Protein AF-A0A7C4WGV3-F1 (afdb_monomer)

Structure (mmCIF, N/CA/C/O backbone):
data_AF-A0A7C4WGV3-F1
#
_entry.id   AF-A0A7C4WGV3-F1
#
loop_
_atom_site.group_PDB
_atom_site.id
_atom_site.type_symbol
_atom_site.label_atom_id
_atom_site.label_alt_id
_atom_site.label_comp_id
_atom_site.label_asym_id
_atom_site.label_entity_id
_atom_site.label_seq_id
_atom_site.pdbx_PDB_ins_code
_atom_site.Cartn_x
_atom_site.Cartn_y
_atom_site.Cartn_z
_atom_site.occupancy
_atom_site.B_iso_or_equiv
_atom_site.auth_seq_id
_atom_site.auth_comp_id
_atom_site.auth_asym_id
_atom_site.auth_atom_id
_atom_site.pdbx_PDB_model_num
ATOM 1 N N . MET A 1 1 ? -21.402 -4.277 10.909 1.00 67.50 1 MET A N 1
ATOM 2 C CA . MET A 1 1 ? -20.364 -5.344 10.806 1.00 67.50 1 MET A CA 1
ATOM 3 C C . MET A 1 1 ? -20.368 -6.298 12.002 1.00 67.50 1 MET A C 1
ATOM 5 O O . MET A 1 1 ? -20.455 -5.825 13.127 1.00 67.50 1 MET A O 1
ATOM 9 N N . ARG A 1 2 ? -20.243 -7.621 11.783 1.00 85.75 2 ARG A N 1
ATOM 10 C CA . ARG A 1 2 ? -20.310 -8.658 12.846 1.00 85.75 2 ARG A CA 1
ATOM 11 C C . ARG A 1 2 ? -18.976 -8.937 13.557 1.00 85.75 2 ARG A C 1
ATOM 13 O O . ARG A 1 2 ? -18.981 -9.148 14.762 1.00 85.75 2 ARG A O 1
ATOM 20 N N . TYR A 1 3 ? -17.858 -8.936 12.826 1.00 88.56 3 TYR A N 1
ATOM 21 C CA . TYR A 1 3 ? -16.573 -9.455 13.328 1.00 88.56 3 TYR A CA 1
ATOM 22 C C . TYR A 1 3 ? -15.522 -8.389 13.673 1.00 88.56 3 TYR A C 1
ATOM 24 O O . TYR A 1 3 ? -14.583 -8.695 14.396 1.00 88.56 3 TYR A O 1
ATOM 32 N N . LYS A 1 4 ? -15.688 -7.141 13.205 1.00 92.38 4 LYS A N 1
ATOM 33 C CA . LYS A 1 4 ? -14.826 -5.989 13.549 1.00 92.38 4 LYS A CA 1
ATOM 34 C C . LYS A 1 4 ? -13.320 -6.220 13.321 1.00 92.38 4 LYS A C 1
ATOM 36 O O . LYS A 1 4 ? -12.494 -5.680 14.055 1.00 92.38 4 LYS A O 1
ATOM 41 N N . PHE A 1 5 ? -12.957 -7.017 12.320 1.00 92.31 5 PHE A N 1
ATOM 42 C CA . PHE A 1 5 ? -11.555 -7.203 11.963 1.00 92.31 5 PHE A CA 1
ATOM 43 C C . PHE A 1 5 ? -11.012 -5.978 11.221 1.00 92.31 5 PHE A C 1
ATOM 45 O O . PHE A 1 5 ? -11.741 -5.409 10.403 1.00 92.31 5 PHE A O 1
ATOM 52 N N . PRO A 1 6 ? -9.749 -5.590 11.471 1.00 92.12 6 PRO A N 1
ATOM 53 C CA . PRO A 1 6 ? -9.053 -4.684 10.575 1.00 92.12 6 PRO A CA 1
ATOM 54 C C . PRO A 1 6 ? -8.851 -5.351 9.210 1.00 92.12 6 PRO A C 1
ATOM 56 O O . PRO A 1 6 ? -8.802 -6.580 9.110 1.00 92.12 6 PRO A O 1
ATOM 59 N N . VAL A 1 7 ? -8.721 -4.544 8.160 1.00 93.38 7 VAL A N 1
ATOM 60 C CA . VAL A 1 7 ? -8.545 -5.029 6.787 1.00 93.38 7 VAL A CA 1
ATOM 61 C C . VAL A 1 7 ? -7.339 -4.380 6.127 1.00 93.38 7 VAL A C 1
ATOM 63 O O . VAL A 1 7 ? -7.063 -3.194 6.299 1.00 93.38 7 VAL A O 1
ATOM 66 N N . HIS A 1 8 ? -6.642 -5.174 5.322 1.00 92.75 8 HIS A N 1
ATOM 67 C CA . HIS A 1 8 ? -5.609 -4.700 4.415 1.00 92.75 8 HIS A CA 1
ATOM 68 C C . HIS A 1 8 ? -6.064 -4.971 2.986 1.00 92.75 8 HIS A C 1
ATOM 70 O O . HIS A 1 8 ? -6.305 -6.115 2.606 1.00 92.75 8 HIS A O 1
ATOM 76 N N . VAL A 1 9 ? -6.221 -3.906 2.207 1.00 94.69 9 VAL A N 1
ATOM 77 C CA . VAL A 1 9 ? -6.565 -3.960 0.790 1.00 94.69 9 VAL A CA 1
ATOM 78 C C . VAL A 1 9 ? -5.281 -3.787 -0.001 1.00 94.69 9 VAL A C 1
ATOM 80 O O . VAL A 1 9 ? -4.723 -2.697 -0.034 1.00 94.69 9 VAL A O 1
ATOM 83 N N . LEU A 1 10 ? -4.824 -4.845 -0.661 1.00 93.12 10 LEU A N 1
ATOM 84 C CA . LEU A 1 10 ? -3.720 -4.790 -1.613 1.00 93.12 10 LEU A CA 1
ATOM 85 C C . LEU A 1 10 ? -4.289 -4.840 -3.037 1.00 93.12 10 LEU A C 1
ATOM 87 O O . LEU A 1 10 ? -5.027 -5.766 -3.373 1.00 93.12 10 LEU A O 1
ATOM 91 N N . THR A 1 11 ? -3.995 -3.845 -3.874 1.00 92.69 11 THR A N 1
ATOM 92 C CA . THR A 1 11 ? -4.586 -3.738 -5.217 1.00 92.69 11 THR A CA 1
ATOM 93 C C . THR A 1 11 ? -3.640 -3.121 -6.242 1.00 92.69 11 THR A C 1
ATOM 95 O O . THR A 1 11 ? -2.731 -2.382 -5.902 1.00 92.69 11 THR A O 1
ATOM 98 N N . GLU A 1 12 ? -3.904 -3.347 -7.526 1.00 90.75 12 GLU A N 1
ATOM 99 C CA . GLU A 1 12 ? -3.281 -2.597 -8.632 1.00 90.75 12 GLU A CA 1
ATOM 100 C C . GLU A 1 12 ? -4.251 -1.597 -9.267 1.00 90.75 12 GLU A C 1
ATOM 102 O O . GLU A 1 12 ? -3.896 -0.880 -10.197 1.00 90.75 12 GLU A O 1
ATOM 107 N N . SER A 1 13 ? -5.499 -1.553 -8.790 1.00 91.69 13 SER A N 1
ATOM 108 C CA . SER A 1 13 ? -6.612 -0.873 -9.454 1.00 91.69 13 SER A CA 1
ATOM 109 C C . SER A 1 13 ? -6.952 0.491 -8.844 1.00 91.69 13 SER A C 1
ATOM 111 O O . SER A 1 13 ? -6.547 0.817 -7.733 1.00 91.69 13 SER A O 1
ATOM 113 N N . LYS A 1 14 ? -7.798 1.271 -9.532 1.00 89.94 14 LYS A N 1
ATOM 114 C CA . LYS A 1 14 ? -8.351 2.533 -9.002 1.00 89.94 14 LYS A CA 1
ATOM 115 C C . LYS A 1 14 ? -9.630 2.366 -8.168 1.00 89.94 14 LYS A C 1
ATOM 117 O O . LYS A 1 14 ? -10.317 3.340 -7.875 1.00 89.94 14 LYS A O 1
ATOM 122 N N . LEU A 1 15 ? -10.025 1.131 -7.857 1.00 93.06 15 LEU A N 1
ATOM 123 C CA . LEU A 1 15 ? -11.385 0.840 -7.388 1.00 93.06 15 LEU A CA 1
ATOM 124 C C . LEU A 1 15 ? -11.605 1.101 -5.895 1.00 93.06 15 LEU A C 1
ATOM 126 O O . LEU A 1 15 ? -12.752 1.079 -5.455 1.00 93.06 15 LEU A O 1
ATOM 130 N N . THR A 1 16 ? -10.552 1.396 -5.132 1.00 93.62 16 THR A N 1
ATOM 131 C CA . THR A 1 16 ? -10.647 1.712 -3.696 1.00 93.62 16 THR A CA 1
ATOM 132 C C . THR A 1 16 ? -11.554 2.914 -3.431 1.00 93.62 16 THR A C 1
ATOM 134 O O . THR A 1 16 ? -12.354 2.880 -2.501 1.00 93.62 16 THR A O 1
ATOM 137 N N . LEU A 1 17 ? -11.548 3.909 -4.325 1.00 93.75 17 LEU A N 1
ATOM 138 C CA . LEU A 1 17 ? -12.388 5.108 -4.212 1.00 93.75 17 LEU A CA 1
ATOM 139 C C . LEU A 1 17 ? -13.893 4.821 -4.286 1.00 93.75 17 LEU A C 1
ATOM 141 O O . LEU A 1 17 ? -14.700 5.630 -3.842 1.00 93.75 17 LEU A O 1
ATOM 145 N N . ARG A 1 18 ? -14.295 3.678 -4.852 1.00 95.12 18 ARG A N 1
ATOM 146 C CA . ARG A 1 18 ? -15.715 3.315 -4.961 1.00 95.12 18 ARG A CA 1
ATOM 147 C C . ARG A 1 18 ? -16.309 2.809 -3.651 1.00 95.12 18 ARG A C 1
ATOM 149 O O . ARG A 1 18 ? -17.527 2.769 -3.550 1.00 95.12 18 ARG A O 1
ATOM 156 N N . GLY A 1 19 ? -15.472 2.366 -2.715 1.00 93.38 19 GLY A N 1
ATOM 157 C CA . GLY A 1 19 ? -15.897 1.761 -1.451 1.00 93.38 19 GLY A CA 1
ATOM 158 C C . GLY A 1 19 ? -15.444 2.544 -0.225 1.00 93.38 19 GLY A C 1
ATOM 159 O O . GLY A 1 19 ? -15.268 1.945 0.832 1.00 93.38 19 GLY A O 1
ATOM 160 N N . LEU A 1 20 ? -15.185 3.851 -0.357 1.00 94.44 20 LEU A N 1
ATOM 161 C CA . LEU A 1 20 ? -14.659 4.676 0.739 1.00 94.44 20 LEU A CA 1
ATOM 162 C C . LEU A 1 20 ? -15.600 4.712 1.943 1.00 94.44 20 LEU A C 1
ATOM 164 O O . LEU A 1 20 ? -15.137 4.708 3.077 1.00 94.44 20 LEU A O 1
ATOM 168 N N . ASP A 1 21 ? -16.908 4.729 1.710 1.00 95.06 21 ASP A N 1
ATOM 169 C CA . ASP A 1 21 ? -17.940 4.674 2.745 1.00 95.06 21 ASP A CA 1
ATOM 170 C C . ASP A 1 21 ? -17.832 3.393 3.582 1.00 95.06 21 ASP A C 1
ATOM 172 O O . ASP A 1 21 ? -17.750 3.454 4.811 1.00 95.06 21 ASP A O 1
ATOM 176 N N . LEU A 1 22 ? -17.729 2.242 2.914 1.00 95.44 22 LEU A N 1
ATOM 177 C CA . LEU A 1 22 ? -17.552 0.952 3.568 1.00 95.44 22 LEU A CA 1
ATOM 178 C C . LEU A 1 22 ? -16.214 0.886 4.309 1.00 95.44 22 LEU A C 1
ATOM 180 O O . LEU A 1 22 ? -16.167 0.445 5.455 1.00 95.44 22 LEU A O 1
ATOM 184 N N . LEU A 1 23 ? -15.128 1.337 3.680 1.00 95.62 23 LEU A N 1
ATOM 185 C CA . LEU A 1 23 ? -13.804 1.353 4.300 1.00 95.62 23 LEU A CA 1
ATOM 186 C C . LEU A 1 23 ? -13.783 2.264 5.537 1.00 95.62 23 LEU A C 1
ATOM 188 O O . LEU A 1 23 ? -13.254 1.860 6.566 1.00 95.62 23 LEU A O 1
ATOM 192 N N . LYS A 1 24 ? -14.437 3.431 5.508 1.00 95.44 24 LYS A N 1
ATOM 193 C CA . LYS A 1 24 ? -14.579 4.307 6.686 1.00 95.44 24 LYS A CA 1
ATOM 194 C C . LYS A 1 24 ? -15.379 3.634 7.800 1.00 95.44 24 LYS A C 1
ATOM 196 O O . LYS A 1 24 ? -15.030 3.766 8.974 1.00 95.44 24 LYS A O 1
ATOM 201 N N . GLU A 1 25 ? -16.438 2.894 7.461 1.00 95.56 25 GLU A N 1
ATOM 202 C CA . GLU A 1 25 ? -17.178 2.108 8.454 1.00 95.56 25 GLU A CA 1
ATOM 203 C C . GLU A 1 25 ? -16.280 1.030 9.080 1.00 95.56 25 GLU A C 1
ATOM 205 O O . GLU A 1 25 ? -16.333 0.840 10.298 1.00 95.56 25 GLU A O 1
ATOM 210 N N . ILE A 1 26 ? -15.436 0.353 8.290 1.00 95.44 26 ILE A N 1
ATOM 211 C CA . ILE A 1 26 ? -14.507 -0.659 8.812 1.00 95.44 26 ILE A CA 1
ATOM 212 C C . ILE A 1 26 ? -13.507 0.013 9.743 1.00 95.44 26 ILE A C 1
ATOM 214 O O . ILE A 1 26 ? -13.370 -0.414 10.885 1.00 95.44 26 ILE A O 1
ATOM 218 N N . ASP A 1 27 ? -12.860 1.081 9.283 1.00 94.56 27 ASP A N 1
ATOM 219 C CA . ASP A 1 27 ? -11.811 1.782 10.017 1.00 94.56 27 ASP A CA 1
ATOM 220 C C . ASP A 1 27 ? -12.287 2.249 11.396 1.00 94.56 27 ASP A C 1
ATOM 222 O O . ASP A 1 27 ? -11.642 1.989 12.411 1.00 94.56 27 ASP A O 1
ATOM 226 N N . LYS A 1 28 ? -13.494 2.825 11.454 1.00 94.06 28 LYS A N 1
ATOM 227 C CA . LYS A 1 28 ? -14.117 3.287 12.699 1.00 94.06 28 LYS A CA 1
ATOM 228 C C . LYS A 1 28 ? -14.444 2.154 13.677 1.00 94.06 28 LYS A C 1
ATOM 230 O O . LYS A 1 28 ? -14.435 2.369 14.889 1.00 94.06 28 LYS A O 1
ATOM 235 N N . ASN A 1 29 ? -14.825 0.981 13.173 1.00 95.19 29 ASN A N 1
ATOM 236 C CA . ASN A 1 29 ? -15.369 -0.104 13.996 1.00 95.19 29 ASN A CA 1
ATOM 237 C C . ASN A 1 29 ? -14.378 -1.242 14.263 1.00 95.19 29 ASN A C 1
ATOM 239 O O . ASN A 1 29 ? -14.663 -2.095 15.111 1.00 95.19 29 ASN A O 1
ATOM 243 N N . ALA A 1 30 ? -13.263 -1.293 13.536 1.00 94.00 30 ALA A N 1
ATOM 244 C CA . ALA A 1 30 ? -12.266 -2.341 13.650 1.00 94.00 30 ALA A CA 1
ATOM 245 C C . ALA A 1 30 ? -11.595 -2.336 15.030 1.00 94.00 30 ALA A C 1
ATOM 247 O O . ALA A 1 30 ? -11.284 -1.295 15.609 1.00 94.00 30 ALA A O 1
ATOM 248 N N . ILE A 1 31 ? -11.343 -3.532 15.559 1.00 93.06 31 ILE A N 1
ATOM 249 C CA . ILE A 1 31 ? -10.621 -3.725 16.814 1.00 93.06 31 ILE A CA 1
ATOM 250 C C . ILE A 1 31 ? -9.209 -4.190 16.472 1.00 93.06 31 ILE A C 1
ATOM 252 O O . ILE A 1 31 ? -8.986 -5.345 16.112 1.00 93.06 31 ILE A O 1
ATOM 256 N N . LEU A 1 32 ? -8.244 -3.284 16.610 1.00 88.50 32 LEU A N 1
ATOM 257 C CA . LEU A 1 32 ? -6.826 -3.618 16.514 1.00 88.50 32 LEU A CA 1
ATOM 258 C C . LEU A 1 32 ? -6.377 -4.420 17.745 1.00 88.50 32 LEU A C 1
ATOM 260 O O . LEU A 1 32 ? -6.781 -4.128 18.876 1.00 88.50 32 LEU A O 1
ATOM 264 N N . SER A 1 33 ? -5.513 -5.414 17.534 1.00 85.44 33 SER A N 1
ATOM 265 C CA . SER A 1 33 ? -4.846 -6.121 18.631 1.00 85.44 33 SER A CA 1
ATOM 266 C C . SER A 1 33 ? -3.901 -5.177 19.384 1.00 85.44 33 SER A C 1
ATOM 268 O O . SER A 1 33 ? -3.463 -4.162 18.841 1.00 85.44 33 SER A O 1
ATOM 270 N N . ALA A 1 34 ? -3.566 -5.499 20.638 1.00 86.38 34 ALA A N 1
ATOM 271 C CA . ALA A 1 34 ? -2.691 -4.658 21.463 1.00 86.38 34 ALA A CA 1
ATOM 272 C C . ALA A 1 34 ? -1.352 -4.333 20.772 1.00 86.38 34 ALA A C 1
ATOM 274 O O . ALA A 1 34 ? -0.928 -3.183 20.789 1.00 86.38 34 ALA A O 1
ATOM 275 N N . ASN A 1 35 ? -0.760 -5.319 20.090 1.00 80.12 35 ASN A N 1
ATOM 276 C CA . ASN A 1 35 ? 0.506 -5.167 19.366 1.00 80.12 35 ASN A CA 1
ATOM 277 C C . ASN A 1 35 ? 0.387 -4.257 18.136 1.00 80.12 35 ASN A C 1
ATOM 279 O O . ASN A 1 35 ? 1.359 -3.630 17.741 1.00 80.12 35 ASN A O 1
ATOM 283 N N . LEU A 1 36 ? -0.794 -4.1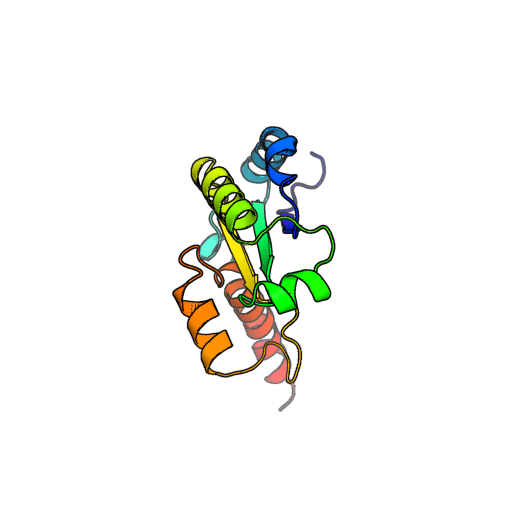91 17.513 1.00 79.62 36 LEU A N 1
ATOM 284 C CA . LEU A 1 36 ? -1.012 -3.348 16.341 1.00 79.62 36 LEU A CA 1
ATOM 285 C C . LEU A 1 36 ? -1.421 -1.927 16.719 1.00 79.62 36 LEU A C 1
ATOM 287 O O . LEU A 1 36 ? -1.108 -1.016 15.971 1.00 79.62 36 LEU A O 1
ATOM 291 N N . LYS A 1 37 ? -2.069 -1.705 17.868 1.00 83.81 37 LYS A N 1
ATOM 292 C CA . LYS A 1 37 ? -2.481 -0.358 18.303 1.00 83.81 37 LYS A CA 1
ATOM 293 C C . LYS A 1 37 ? -1.312 0.608 18.518 1.00 83.81 37 LYS A C 1
ATOM 295 O O . LYS A 1 37 ? -1.520 1.813 18.409 1.00 83.81 37 LYS A O 1
ATOM 300 N N . SER A 1 38 ? -0.121 0.110 18.862 1.00 80.31 38 SER A N 1
ATOM 301 C CA . SER A 1 38 ? 1.069 0.959 19.021 1.00 80.31 38 SER A CA 1
ATOM 302 C C . SER A 1 38 ? 1.632 1.432 17.680 1.00 80.31 38 SER A C 1
ATOM 304 O O . SER A 1 38 ? 2.123 2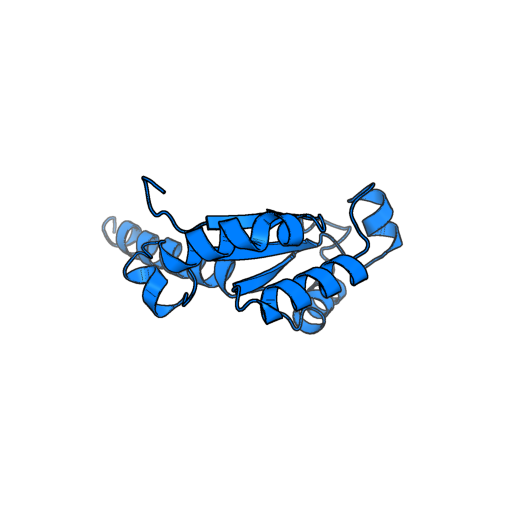.553 17.594 1.00 80.31 38 SER A O 1
ATOM 306 N N . GLU A 1 39 ? 1.524 0.602 16.639 1.00 78.44 39 GLU A N 1
ATOM 307 C CA . GLU A 1 39 ? 2.125 0.847 15.321 1.00 78.44 39 GLU A CA 1
ATOM 308 C C . GLU A 1 39 ? 1.126 1.422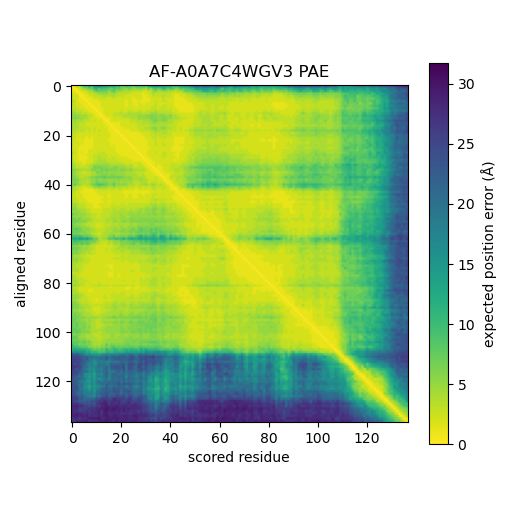 14.305 1.00 78.44 39 GLU A C 1
ATOM 310 O O . GLU A 1 39 ? 1.483 2.215 13.435 1.00 78.44 39 GLU A O 1
ATOM 315 N N . LEU A 1 40 ? -0.142 1.020 14.402 1.00 80.44 40 LEU A N 1
ATOM 316 C CA . LEU A 1 40 ? -1.213 1.341 13.469 1.00 80.44 40 LEU A CA 1
ATOM 317 C C . LEU A 1 40 ? -2.291 2.157 14.176 1.00 80.44 40 LEU A C 1
ATOM 319 O O . LEU A 1 40 ? -2.864 1.743 15.183 1.00 80.44 40 LEU A O 1
ATOM 323 N N . LYS A 1 41 ? -2.604 3.316 13.596 1.00 79.94 41 LYS A N 1
ATOM 324 C CA . LYS A 1 41 ? -3.689 4.196 14.056 1.00 79.94 41 LYS A CA 1
ATOM 325 C C . LYS A 1 41 ? -5.003 3.984 13.301 1.00 79.94 41 LYS A C 1
ATOM 327 O O . LYS A 1 41 ? -5.995 4.613 13.642 1.00 79.94 41 LYS A O 1
ATOM 332 N N . SER A 1 42 ? -4.996 3.111 12.296 1.00 86.06 42 SER A N 1
ATOM 333 C CA . SER A 1 42 ? -6.117 2.844 11.397 1.00 86.06 42 SER A CA 1
ATOM 334 C C . SER A 1 42 ? -6.369 1.338 11.320 1.00 86.06 42 SER A C 1
ATOM 336 O O . SER A 1 42 ? -5.434 0.534 11.297 1.00 86.06 42 SER A O 1
ATOM 338 N N . GLY A 1 43 ? -7.645 0.958 11.326 1.00 90.75 43 GLY A N 1
ATOM 339 C CA . GLY A 1 43 ? -8.122 -0.399 11.083 1.00 90.75 43 GLY A CA 1
ATOM 340 C C . GLY A 1 43 ? -8.197 -0.760 9.600 1.00 90.75 43 GLY A C 1
ATOM 341 O O . GLY A 1 43 ? -8.487 -1.912 9.278 1.00 90.75 43 GLY A O 1
ATOM 342 N N . VAL A 1 44 ? -7.937 0.195 8.706 1.00 93.81 44 VAL A N 1
ATOM 343 C CA . VAL A 1 44 ? -7.893 -0.008 7.258 1.00 93.81 44 VAL A CA 1
ATOM 344 C C . VAL A 1 44 ? -6.539 0.402 6.710 1.00 93.81 44 VAL A C 1
ATOM 346 O O . VAL A 1 44 ? -6.055 1.508 6.919 1.00 93.81 44 VAL A O 1
ATOM 349 N N . ILE A 1 45 ? -5.949 -0.492 5.931 1.00 92.50 45 ILE A N 1
ATOM 350 C CA . ILE A 1 45 ? -4.708 -0.225 5.212 1.00 92.50 45 ILE A CA 1
ATOM 351 C C . ILE A 1 45 ? -4.972 -0.438 3.738 1.00 92.50 45 ILE A C 1
ATOM 353 O O . ILE A 1 45 ? -5.566 -1.446 3.357 1.00 92.50 45 ILE A O 1
ATOM 357 N N . ILE A 1 46 ? -4.523 0.493 2.907 1.00 93.25 46 ILE A N 1
ATOM 358 C CA . ILE A 1 46 ? -4.677 0.419 1.458 1.00 93.25 46 ILE A CA 1
ATOM 359 C C . ILE A 1 46 ? -3.285 0.445 0.844 1.00 93.25 46 ILE A C 1
ATOM 361 O O . ILE A 1 46 ? -2.533 1.398 1.001 1.00 93.25 46 ILE A O 1
ATOM 365 N N . SER A 1 47 ? -2.907 -0.621 0.158 1.00 91.12 47 SER A N 1
ATOM 366 C CA . SER A 1 47 ? -1.611 -0.716 -0.496 1.00 91.12 47 SER A CA 1
ATOM 367 C C . SER A 1 47 ? -1.765 -0.961 -1.981 1.00 91.12 47 SER A C 1
ATOM 369 O O . SER A 1 47 ? -2.615 -1.737 -2.417 1.00 91.12 47 SER A O 1
ATOM 371 N N . PHE A 1 48 ? -0.900 -0.318 -2.753 1.00 90.69 48 PHE A N 1
ATOM 372 C CA . PHE A 1 48 ? -0.848 -0.484 -4.194 1.00 90.69 48 PHE A CA 1
ATOM 373 C C . PHE A 1 48 ? 0.352 -1.335 -4.575 1.00 90.69 48 PHE A C 1
ATOM 375 O O . PHE A 1 48 ? 1.480 -0.953 -4.264 1.00 90.69 48 PHE A O 1
ATOM 382 N N . SER A 1 49 ? 0.147 -2.480 -5.229 1.00 90.00 49 SER A N 1
ATOM 383 C CA . SER A 1 49 ? 1.292 -3.239 -5.733 1.00 90.00 49 SER A CA 1
ATOM 384 C C . SER A 1 49 ? 1.904 -2.547 -6.947 1.00 90.00 49 SER A C 1
ATOM 386 O O . SER A 1 49 ? 1.216 -2.030 -7.834 1.00 90.00 49 SER A O 1
ATOM 388 N N . ILE A 1 50 ? 3.230 -2.505 -6.938 1.00 88.44 50 ILE A N 1
ATOM 389 C CA . ILE A 1 50 ? 4.086 -2.000 -8.002 1.00 88.44 50 ILE A CA 1
ATOM 390 C C . ILE A 1 50 ? 5.163 -3.063 -8.185 1.00 88.44 50 ILE A C 1
ATOM 392 O O . ILE A 1 50 ? 5.857 -3.383 -7.229 1.00 88.44 50 ILE A O 1
ATOM 396 N N . SER A 1 51 ? 5.308 -3.617 -9.384 1.00 88.69 51 SER A N 1
ATOM 397 C CA . SER A 1 51 ? 6.360 -4.605 -9.668 1.00 88.69 51 SER A CA 1
ATOM 398 C C . SER A 1 51 ? 7.612 -3.994 -10.297 1.00 88.69 51 SER A C 1
ATOM 400 O O . SER A 1 51 ? 8.656 -4.635 -10.321 1.00 88.69 51 SER A O 1
ATOM 402 N N . THR A 1 52 ? 7.507 -2.780 -10.848 1.00 88.69 52 THR A N 1
ATOM 403 C CA . THR A 1 52 ? 8.608 -2.034 -11.477 1.00 88.69 52 THR A CA 1
ATOM 404 C C . THR A 1 52 ? 8.228 -0.561 -11.689 1.00 88.69 52 THR A C 1
ATOM 406 O O . THR A 1 52 ? 7.045 -0.235 -11.817 1.00 88.69 52 THR A O 1
ATOM 409 N N . LEU A 1 53 ? 9.230 0.322 -11.757 1.00 86.00 53 LEU A N 1
ATOM 410 C CA . LEU A 1 53 ? 9.093 1.721 -12.196 1.00 86.00 53 LEU A CA 1
ATOM 411 C C . LEU A 1 53 ? 9.316 1.890 -13.706 1.00 86.00 53 LEU A C 1
ATOM 413 O O . LEU A 1 53 ? 9.004 2.944 -14.263 1.00 86.00 53 LEU A O 1
ATOM 417 N N . ASP A 1 54 ? 9.850 0.868 -14.380 1.00 88.81 54 ASP A N 1
ATOM 418 C CA . ASP A 1 54 ? 10.028 0.882 -15.828 1.00 88.81 54 ASP A CA 1
ATOM 419 C C . ASP A 1 54 ? 8.667 0.703 -16.508 1.00 88.81 54 ASP A C 1
ATOM 421 O O . ASP A 1 54 ? 8.015 -0.335 -16.396 1.00 88.81 54 ASP A O 1
ATOM 425 N N . LYS A 1 55 ? 8.244 1.726 -17.254 1.00 87.94 55 LYS A N 1
ATOM 426 C CA . LYS A 1 55 ? 6.957 1.735 -17.952 1.00 87.94 55 LYS A CA 1
ATOM 427 C C . LYS A 1 55 ? 6.813 0.587 -18.959 1.00 87.94 55 LYS A C 1
ATOM 429 O O . LYS A 1 55 ? 5.743 -0.010 -19.026 1.00 87.94 55 LYS A O 1
ATOM 434 N N . LYS A 1 56 ? 7.857 0.271 -19.731 1.00 90.75 56 LYS A N 1
ATOM 435 C CA . LYS A 1 56 ? 7.808 -0.803 -20.738 1.00 90.75 56 LYS A CA 1
ATOM 436 C C . LYS A 1 56 ? 7.678 -2.158 -20.061 1.00 90.75 56 LYS A C 1
ATOM 438 O O . LYS A 1 56 ? 6.889 -2.993 -20.492 1.00 90.75 56 LYS A O 1
ATOM 443 N N . LEU A 1 57 ? 8.427 -2.365 -18.981 1.00 91.12 57 LEU A N 1
ATOM 444 C CA . LEU A 1 57 ? 8.332 -3.599 -18.215 1.00 91.12 57 LEU A CA 1
ATOM 445 C C . LEU A 1 57 ? 6.976 -3.706 -17.497 1.00 91.12 57 LEU A C 1
ATOM 447 O O . LEU A 1 57 ? 6.384 -4.781 -17.478 1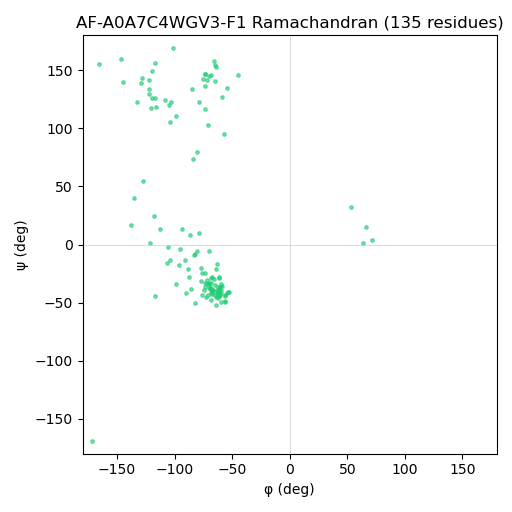.00 91.12 57 LEU A O 1
ATOM 451 N N . ALA A 1 58 ? 6.430 -2.603 -16.978 1.00 89.31 58 ALA A N 1
ATOM 452 C CA . ALA A 1 58 ? 5.101 -2.572 -16.368 1.00 89.31 58 ALA A CA 1
ATOM 453 C C . ALA A 1 58 ? 3.989 -2.939 -17.366 1.00 89.31 58 ALA A C 1
ATOM 455 O O . ALA A 1 58 ? 3.070 -3.669 -17.008 1.00 89.31 58 ALA A O 1
ATOM 456 N N . GLU A 1 59 ? 4.085 -2.494 -18.622 1.00 88.94 59 GLU A N 1
ATOM 457 C CA . GLU A 1 59 ? 3.139 -2.863 -19.688 1.00 88.94 59 GLU A CA 1
ATOM 458 C C . GLU A 1 59 ? 3.133 -4.376 -19.975 1.00 88.94 59 GLU A C 1
ATOM 460 O O . GLU A 1 59 ? 2.095 -4.926 -20.349 1.00 88.94 59 GLU A O 1
ATOM 465 N N . ILE A 1 60 ? 4.262 -5.056 -19.752 1.00 90.94 60 ILE A N 1
ATOM 466 C CA . ILE A 1 60 ? 4.393 -6.512 -19.897 1.00 90.94 60 ILE A CA 1
ATOM 467 C C . ILE A 1 60 ? 3.879 -7.232 -18.645 1.00 90.94 60 ILE A C 1
ATOM 469 O O . ILE A 1 60 ? 3.088 -8.169 -18.748 1.00 90.94 60 ILE A O 1
ATOM 473 N N . LEU A 1 61 ? 4.333 -6.809 -17.463 1.00 87.88 61 LEU A N 1
ATOM 474 C CA . LEU A 1 61 ? 4.075 -7.506 -16.200 1.00 87.88 61 LEU A CA 1
ATOM 475 C C . LEU A 1 61 ? 2.663 -7.272 -15.653 1.00 87.88 61 LEU A C 1
ATOM 477 O O . LEU A 1 61 ? 2.110 -8.145 -14.991 1.00 87.88 61 LEU A O 1
ATOM 481 N N . GLN A 1 62 ? 2.087 -6.097 -15.903 1.00 81.94 62 GLN A N 1
AT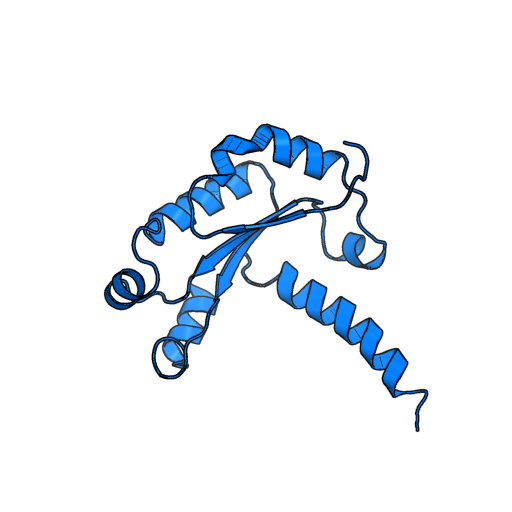OM 482 C CA . GLN A 1 62 ? 0.832 -5.640 -15.303 1.00 81.94 62 GLN A CA 1
ATOM 483 C C . GLN A 1 62 ? -0.149 -5.188 -16.386 1.00 81.94 62 GLN A C 1
ATOM 485 O O . GLN A 1 62 ? -0.661 -4.064 -16.402 1.00 81.94 62 GLN A O 1
ATOM 490 N N . LEU A 1 63 ? -0.408 -6.090 -17.331 1.00 79.25 63 LEU A N 1
ATOM 491 C CA . LEU A 1 63 ? -1.274 -5.820 -18.469 1.00 79.25 63 LEU A CA 1
ATOM 492 C C . LEU A 1 63 ? -2.684 -5.416 -17.995 1.00 79.25 63 LEU A C 1
ATOM 494 O O . LEU A 1 63 ? -3.334 -6.151 -17.254 1.00 79.25 63 LEU A O 1
ATOM 498 N N . ARG A 1 64 ? -3.176 -4.264 -18.477 1.00 84.44 64 ARG A N 1
ATOM 499 C CA . ARG A 1 64 ? -4.478 -3.640 -18.124 1.00 84.44 64 ARG A CA 1
ATOM 500 C C . ARG A 1 64 ? -4.564 -3.034 -16.722 1.00 84.44 64 ARG A C 1
ATOM 502 O O . ARG A 1 64 ? -5.633 -2.541 -16.356 1.00 84.44 64 ARG A O 1
ATOM 509 N N . ALA A 1 65 ? -3.481 -3.026 -15.951 1.00 86.81 65 ALA A N 1
ATOM 510 C CA . ALA A 1 65 ? -3.462 -2.262 -14.719 1.00 86.81 65 ALA A CA 1
ATOM 511 C C . ALA A 1 65 ? -3.356 -0.752 -15.030 1.00 86.81 65 ALA A C 1
ATOM 513 O O . ALA A 1 65 ? -2.708 -0.361 -16.004 1.00 86.81 65 ALA A O 1
ATOM 514 N N . PRO A 1 66 ? -3.973 0.114 -14.208 1.00 89.00 66 PRO A N 1
ATOM 515 C CA . PRO A 1 66 ? -3.728 1.550 -14.213 1.00 89.00 66 PRO A CA 1
ATOM 516 C C . PRO A 1 66 ? -2.244 1.895 -14.273 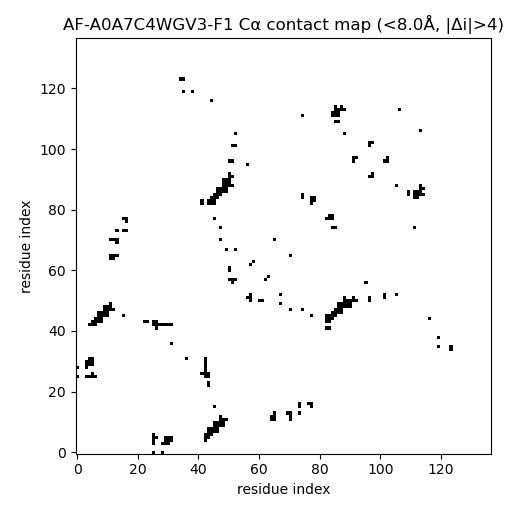1.00 89.00 66 PRO A C 1
ATOM 518 O O . PRO A 1 66 ? -1.421 1.212 -13.653 1.00 89.00 66 PRO A O 1
ATOM 521 N N . ALA A 1 67 ? -1.913 2.990 -14.953 1.00 88.75 67 ALA A N 1
ATOM 522 C CA . ALA A 1 67 ? -0.541 3.476 -14.974 1.00 88.75 67 ALA A CA 1
ATOM 523 C C . ALA A 1 67 ? -0.098 3.890 -13.562 1.00 88.75 67 ALA A C 1
ATOM 525 O O . ALA A 1 67 ? -0.915 4.321 -12.744 1.00 88.75 67 ALA A O 1
ATOM 526 N N . LEU A 1 68 ? 1.206 3.814 -13.285 1.00 85.75 68 LEU A N 1
ATOM 527 C CA . LEU A 1 68 ? 1.764 4.127 -11.966 1.00 85.75 68 LEU A CA 1
ATOM 528 C C . LEU A 1 68 ? 1.333 5.510 -11.448 1.00 85.75 68 LEU A C 1
ATOM 530 O O . LEU A 1 68 ? 0.948 5.644 -10.289 1.00 85.75 68 LEU A O 1
ATOM 534 N N . ARG A 1 69 ? 1.309 6.520 -12.327 1.00 85.94 69 ARG A N 1
ATOM 535 C CA . ARG A 1 69 ? 0.827 7.872 -12.001 1.00 85.94 69 ARG A CA 1
ATOM 536 C C . ARG A 1 69 ? -0.602 7.865 -11.461 1.00 85.94 69 ARG A C 1
ATOM 538 O O . ARG A 1 69 ? -0.886 8.504 -10.460 1.00 85.94 69 ARG A O 1
ATOM 545 N N . GLU A 1 70 ? -1.489 7.099 -12.081 1.00 89.62 70 GLU A N 1
ATOM 546 C CA . GLU A 1 70 ? -2.892 7.024 -11.673 1.00 89.62 70 GLU A CA 1
ATOM 547 C C . GLU A 1 70 ? -3.064 6.264 -10.351 1.00 89.62 70 GLU A C 1
ATOM 549 O O . GLU A 1 70 ? -3.976 6.555 -9.578 1.00 89.62 70 GLU A O 1
ATOM 554 N N . ARG A 1 71 ? -2.186 5.289 -10.073 1.00 88.38 71 ARG A N 1
ATOM 555 C CA . ARG A 1 71 ? -2.124 4.635 -8.757 1.00 88.38 71 ARG A CA 1
ATOM 556 C C . ARG A 1 71 ? -1.638 5.612 -7.694 1.00 88.38 71 ARG A C 1
ATOM 558 O O . ARG A 1 71 ? -2.199 5.623 -6.608 1.00 88.38 71 ARG A 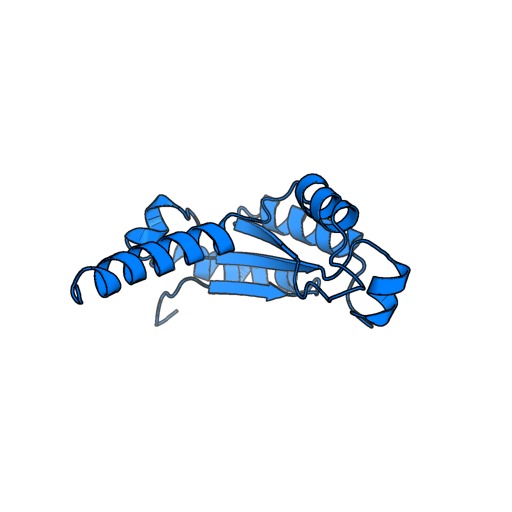O 1
ATOM 565 N N . SER A 1 72 ? -0.663 6.461 -8.021 1.00 86.44 72 SER A N 1
ATOM 566 C CA . SER A 1 72 ? -0.192 7.528 -7.132 1.00 86.44 72 SER A CA 1
ATOM 567 C C . SER A 1 72 ? -1.284 8.543 -6.809 1.00 86.44 72 SER A C 1
ATOM 569 O O . SER A 1 72 ? -1.499 8.844 -5.642 1.00 86.44 72 SER A O 1
ATOM 571 N N . GLU A 1 73 ? -2.036 9.001 -7.811 1.00 90.81 73 GLU A N 1
ATOM 572 C CA . GLU A 1 73 ? -3.199 9.878 -7.606 1.00 90.81 73 GLU A CA 1
ATOM 573 C C . GLU A 1 73 ? -4.275 9.199 -6.744 1.00 90.81 73 GLU A C 1
ATOM 575 O O . GLU A 1 73 ? -4.937 9.837 -5.928 1.00 90.81 73 GLU A O 1
ATOM 580 N N . ASN A 1 74 ? -4.470 7.886 -6.905 1.00 91.88 74 ASN A N 1
ATOM 581 C CA . ASN A 1 74 ? -5.383 7.143 -6.047 1.00 91.88 74 ASN A CA 1
ATOM 582 C C . ASN A 1 74 ? -4.852 7.037 -4.605 1.00 91.88 74 ASN A C 1
ATOM 584 O O . ASN A 1 74 ? -5.616 7.216 -3.660 1.00 91.88 74 ASN A O 1
ATOM 588 N N . MET A 1 75 ? -3.554 6.783 -4.414 1.00 90.31 75 MET A N 1
ATOM 589 C CA . MET A 1 75 ? -2.930 6.803 -3.088 1.00 90.31 75 MET A CA 1
ATOM 590 C C . MET A 1 75 ? -3.154 8.144 -2.396 1.00 90.31 75 MET A C 1
ATOM 592 O O . MET A 1 75 ? -3.610 8.155 -1.260 1.00 90.31 75 MET A O 1
ATOM 596 N N . GLU A 1 76 ? -2.907 9.253 -3.088 1.00 90.12 76 GLU A N 1
ATOM 597 C CA . GLU A 1 76 ? -3.114 10.602 -2.556 1.00 90.12 76 GLU A CA 1
ATOM 598 C C . GLU A 1 76 ? -4.558 10.804 -2.078 1.00 90.12 76 GLU A C 1
ATOM 600 O O . GLU A 1 76 ? -4.775 11.120 -0.912 1.00 90.12 76 GLU A O 1
ATOM 605 N N . LYS A 1 77 ? -5.550 10.463 -2.906 1.00 93.19 77 LYS A N 1
ATOM 606 C CA . LYS A 1 77 ? -6.973 10.549 -2.529 1.00 93.19 77 LYS A CA 1
ATOM 607 C C . LYS A 1 77 ? -7.341 9.689 -1.319 1.00 93.19 77 LYS A C 1
ATOM 609 O O . LYS A 1 77 ? -8.131 10.106 -0.482 1.00 93.19 77 LYS A O 1
ATOM 614 N N . ASN A 1 78 ? -6.784 8.483 -1.198 1.00 92.12 78 ASN A N 1
ATOM 615 C CA . ASN A 1 78 ? -7.016 7.660 -0.004 1.00 92.12 78 ASN A CA 1
ATOM 616 C C . ASN A 1 78 ? -6.347 8.274 1.240 1.00 92.12 78 ASN A C 1
ATOM 618 O O . ASN A 1 78 ? -6.895 8.172 2.336 1.00 92.12 78 ASN A O 1
ATOM 622 N N . SER A 1 79 ? -5.198 8.935 1.073 1.00 89.94 79 SER A N 1
ATOM 623 C CA . SER A 1 79 ? -4.517 9.658 2.152 1.00 89.94 79 SER A CA 1
ATOM 624 C C . SER A 1 79 ? -5.311 10.882 2.612 1.00 89.94 79 SER A C 1
ATOM 626 O O . SER A 1 79 ? -5.375 11.140 3.811 1.00 89.94 79 SER A O 1
ATOM 628 N N . GLU A 1 80 ? -5.926 11.627 1.690 1.00 92.44 80 GLU A N 1
ATOM 629 C CA . GLU A 1 80 ? -6.820 12.754 2.004 1.00 92.44 80 GLU A CA 1
ATOM 630 C C . GLU A 1 80 ? -8.018 12.300 2.852 1.00 92.44 80 GLU A C 1
ATOM 632 O O . GLU A 1 80 ? -8.448 12.998 3.768 1.00 92.44 80 GLU A O 1
ATOM 637 N N . GLU A 1 81 ? -8.493 11.076 2.619 1.00 91.94 81 GLU A N 1
ATOM 638 C CA . GLU A 1 81 ? -9.550 10.426 3.400 1.00 91.94 81 GLU A CA 1
ATOM 639 C C . GLU A 1 81 ? -9.060 9.834 4.734 1.00 91.94 81 GLU A C 1
ATOM 641 O O . GLU A 1 81 ? -9.809 9.141 5.423 1.00 91.94 81 GLU A O 1
ATOM 646 N N . SER A 1 82 ? -7.818 10.141 5.127 1.00 89.62 82 SER A N 1
ATOM 647 C CA . SER A 1 82 ? -7.162 9.711 6.370 1.00 89.62 82 SER A CA 1
ATOM 648 C C . SER A 1 82 ? -6.886 8.207 6.488 1.00 89.62 82 SER A C 1
ATOM 650 O O . SER A 1 82 ? -6.559 7.733 7.578 1.00 89.62 82 SER A O 1
ATOM 652 N N . PHE A 1 83 ? -6.956 7.446 5.391 1.00 89.88 83 PHE A N 1
ATOM 653 C CA . PHE A 1 83 ? -6.550 6.040 5.406 1.00 89.88 83 PHE A CA 1
ATOM 654 C C . PHE A 1 83 ? -5.029 5.892 5.460 1.00 89.88 83 PHE A C 1
ATOM 656 O O . PHE A 1 83 ? -4.288 6.653 4.833 1.00 89.88 83 PHE A O 1
ATOM 663 N N . LEU A 1 84 ? -4.552 4.839 6.136 1.00 89.25 84 LEU A N 1
ATOM 664 C CA . LEU A 1 84 ? -3.153 4.437 6.020 1.00 89.25 84 LEU A CA 1
ATOM 665 C C . LEU A 1 84 ? -2.923 3.839 4.628 1.00 89.25 84 LEU A C 1
ATOM 667 O O . LEU A 1 84 ? -3.292 2.694 4.361 1.00 89.25 84 LEU A O 1
ATOM 671 N N . THR A 1 85 ? -2.314 4.623 3.742 1.00 88.62 85 THR A N 1
ATOM 672 C CA . THR A 1 85 ? -2.094 4.249 2.344 1.00 88.62 85 THR A CA 1
ATOM 673 C C . THR A 1 85 ? -0.615 4.226 1.972 1.00 88.62 85 THR A C 1
ATOM 675 O O . THR A 1 85 ? 0.188 4.989 2.508 1.00 88.62 85 THR A O 1
ATOM 678 N N . GLY A 1 86 ? -0.243 3.353 1.041 1.00 86.38 86 GLY A N 1
ATOM 679 C CA . GLY A 1 86 ? 1.127 3.251 0.548 1.00 86.38 86 GLY A CA 1
ATOM 680 C C . GLY A 1 86 ? 1.247 2.311 -0.642 1.00 86.38 86 GLY A C 1
ATOM 681 O O . GLY A 1 86 ? 0.251 1.862 -1.205 1.00 86.38 86 GLY A O 1
ATOM 682 N N . ALA A 1 87 ? 2.476 1.979 -1.013 1.00 86.50 87 ALA A N 1
ATOM 683 C CA . ALA A 1 87 ? 2.746 1.005 -2.060 1.00 86.50 87 ALA A CA 1
ATOM 684 C C . ALA A 1 87 ? 3.501 -0.214 -1.520 1.00 86.50 87 ALA A C 1
ATOM 686 O O . ALA A 1 87 ? 4.178 -0.153 -0.499 1.00 86.50 87 ALA A O 1
ATOM 687 N N . CYS A 1 88 ? 3.373 -1.338 -2.214 1.00 87.56 88 CYS A N 1
ATOM 688 C CA . CYS A 1 88 ? 4.149 -2.542 -1.968 1.00 87.56 88 CYS A CA 1
ATOM 689 C C . CYS A 1 88 ? 4.931 -2.874 -3.232 1.00 87.56 88 CYS A C 1
ATOM 691 O O . CYS A 1 88 ? 4.339 -3.013 -4.304 1.00 87.56 88 CYS A O 1
ATOM 693 N N . TYR A 1 89 ? 6.249 -3.021 -3.099 1.00 87.38 89 TYR A N 1
ATOM 694 C CA . TYR A 1 89 ? 7.087 -3.427 -4.217 1.00 87.38 89 TYR A CA 1
ATOM 695 C C . TYR A 1 89 ? 7.014 -4.941 -4.421 1.00 87.38 89 TYR A C 1
ATOM 697 O O . TYR A 1 89 ? 7.848 -5.687 -3.913 1.00 87.38 89 TYR A O 1
ATOM 705 N N . ILE A 1 90 ? 5.939 -5.401 -5.064 1.00 87.38 90 ILE A N 1
ATOM 706 C CA . ILE A 1 90 ? 5.638 -6.820 -5.244 1.00 87.38 90 ILE A CA 1
ATOM 707 C C . ILE A 1 90 ? 4.977 -7.099 -6.609 1.00 87.38 90 ILE A C 1
ATOM 709 O O . ILE A 1 90 ? 4.085 -6.355 -7.022 1.00 87.38 90 ILE A O 1
ATOM 713 N N . PRO A 1 91 ? 5.352 -8.204 -7.278 1.00 88.38 91 PRO A N 1
ATOM 714 C CA . PRO A 1 91 ? 6.546 -8.997 -6.993 1.00 88.38 91 PRO A CA 1
ATOM 715 C C . PRO A 1 91 ? 7.828 -8.245 -7.387 1.00 88.38 91 PRO A C 1
ATOM 717 O O . PRO A 1 91 ? 7.860 -7.551 -8.403 1.00 88.38 91 PRO A O 1
ATOM 720 N N . VAL A 1 92 ? 8.894 -8.446 -6.609 1.00 88.50 92 VAL A N 1
ATOM 721 C CA . VAL A 1 92 ? 10.263 -8.229 -7.093 1.00 88.50 92 VAL A CA 1
ATOM 722 C C . VAL A 1 92 ? 10.631 -9.444 -7.933 1.00 88.50 92 VAL A C 1
ATOM 724 O O . VAL A 1 92 ? 10.530 -10.575 -7.455 1.00 88.50 92 VAL A O 1
ATOM 727 N N . LEU A 1 93 ? 10.991 -9.223 -9.193 1.00 90.00 93 LEU A N 1
ATOM 728 C CA . LEU A 1 93 ? 11.269 -10.289 -10.145 1.00 90.00 93 LEU A CA 1
ATOM 729 C C . LEU A 1 93 ? 12.770 -10.357 -10.434 1.00 90.00 93 LEU A C 1
ATOM 731 O O . LEU A 1 93 ? 13.328 -9.352 -10.887 1.00 90.00 93 LEU A O 1
ATOM 735 N N . PRO A 1 94 ? 13.407 -11.527 -10.232 1.00 91.81 94 PRO A N 1
ATOM 736 C CA . PRO A 1 94 ? 14.825 -11.700 -10.508 1.00 91.81 94 PRO A CA 1
ATOM 737 C C . PRO A 1 94 ? 15.194 -11.309 -11.938 1.00 91.81 94 PRO A C 1
ATOM 739 O O . PRO A 1 94 ? 14.510 -11.703 -12.886 1.00 91.81 94 PRO A O 1
ATOM 742 N N . PHE A 1 95 ? 16.284 -10.559 -12.080 1.00 92.00 95 PHE A N 1
ATOM 743 C CA . PHE A 1 95 ? 16.841 -10.034 -13.332 1.00 92.00 95 PHE A CA 1
ATOM 744 C C . PHE A 1 95 ? 15.960 -9.032 -14.097 1.00 92.00 95 PHE A C 1
ATOM 746 O O . PHE A 1 95 ? 16.347 -8.579 -15.175 1.00 92.00 95 PHE A O 1
ATOM 753 N N . LEU A 1 96 ? 14.778 -8.694 -13.579 1.00 91.19 96 LEU A N 1
ATOM 754 C CA . LEU A 1 96 ? 13.811 -7.813 -14.240 1.00 91.19 96 LEU A CA 1
ATOM 755 C C . LEU A 1 96 ? 13.556 -6.541 -13.436 1.00 91.19 96 LEU A C 1
ATOM 757 O O . LEU A 1 96 ? 13.456 -5.455 -14.007 1.00 91.19 96 LEU A O 1
ATOM 761 N N . SER A 1 97 ? 13.393 -6.685 -12.124 1.00 87.38 97 SER A N 1
ATOM 762 C CA . SER A 1 97 ? 13.005 -5.588 -11.243 1.00 87.38 97 SER A CA 1
ATOM 763 C C . SER A 1 97 ? 13.785 -5.571 -9.920 1.00 87.38 97 SER A C 1
ATOM 765 O O . SER A 1 97 ? 13.390 -4.920 -8.956 1.00 87.38 97 SER A O 1
ATOM 767 N N . ASP A 1 98 ? 14.904 -6.287 -9.855 1.00 91.06 98 ASP A N 1
ATOM 768 C CA . ASP A 1 98 ? 15.711 -6.506 -8.653 1.00 91.06 98 ASP A CA 1
ATOM 769 C C . ASP A 1 98 ? 17.091 -5.833 -8.699 1.00 91.06 98 ASP A C 1
ATOM 771 O O . ASP A 1 98 ? 17.939 -6.137 -7.859 1.00 91.06 98 ASP A O 1
ATOM 775 N N . THR A 1 99 ? 17.345 -4.920 -9.645 1.00 92.25 99 THR A N 1
ATOM 776 C CA . THR A 1 99 ? 18.613 -4.178 -9.633 1.00 92.25 99 THR A CA 1
ATOM 777 C C . THR A 1 99 ? 18.665 -3.232 -8.434 1.00 92.25 99 THR A C 1
ATOM 779 O O . THR A 1 99 ? 17.648 -2.659 -8.035 1.00 92.25 99 THR A O 1
ATOM 782 N N . GLU A 1 100 ? 19.858 -3.026 -7.872 1.00 91.12 100 GLU A N 1
ATOM 783 C CA . GLU A 1 100 ? 20.049 -2.132 -6.719 1.00 91.12 100 GLU A CA 1
ATOM 784 C C . GLU A 1 100 ? 19.505 -0.724 -7.005 1.00 91.12 100 GLU A C 1
ATOM 786 O O . GLU A 1 100 ? 18.793 -0.139 -6.196 1.00 91.12 100 GLU A O 1
ATOM 791 N N . GLU A 1 101 ? 19.754 -0.209 -8.208 1.00 90.00 101 GLU A N 1
ATOM 792 C CA . GLU A 1 101 ? 19.271 1.098 -8.657 1.00 90.00 101 GLU A CA 1
ATOM 793 C C . GLU A 1 101 ? 17.739 1.174 -8.667 1.00 90.00 101 GLU A C 1
ATOM 795 O O . GLU A 1 101 ? 17.166 2.159 -8.201 1.00 90.00 101 GLU A O 1
ATOM 800 N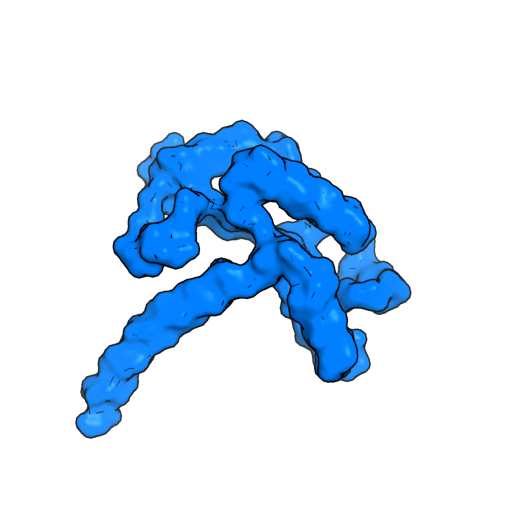 N . GLN A 1 102 ? 17.056 0.136 -9.163 1.00 86.31 102 GLN A N 1
ATOM 801 C CA . GLN A 1 102 ? 15.593 0.079 -9.159 1.00 86.31 102 GLN A CA 1
ATOM 802 C C . GLN A 1 102 ? 15.039 -0.020 -7.735 1.00 86.31 102 GLN A C 1
ATOM 804 O O . GLN A 1 102 ? 14.042 0.633 -7.424 1.00 86.31 102 GLN A O 1
ATOM 809 N N . LEU A 1 103 ? 15.689 -0.791 -6.860 1.00 85.88 103 LEU A N 1
ATOM 810 C CA . LEU A 1 103 ? 15.304 -0.920 -5.455 1.00 85.88 103 LEU A CA 1
ATOM 811 C C . LEU A 1 103 ? 15.473 0.403 -4.696 1.00 85.88 103 LEU A C 1
ATOM 813 O O . LEU A 1 103 ? 14.572 0.803 -3.957 1.00 85.88 103 LEU A O 1
ATOM 817 N N . GLU A 1 104 ? 16.575 1.119 -4.908 1.00 85.50 104 GLU A N 1
ATOM 818 C CA . GLU A 1 104 ? 16.813 2.440 -4.312 1.00 85.50 104 GLU A CA 1
ATOM 819 C C . GLU A 1 104 ? 15.848 3.505 -4.853 1.00 85.50 104 GLU A C 1
ATOM 821 O O . GLU A 1 104 ? 15.286 4.303 -4.094 1.00 85.50 104 GLU A O 1
ATOM 826 N N . LEU A 1 105 ? 15.559 3.486 -6.156 1.00 82.75 105 LEU A N 1
ATOM 827 C CA . LEU A 1 105 ? 14.535 4.351 -6.744 1.00 82.75 105 LEU A CA 1
ATOM 828 C C . LEU A 1 105 ? 13.150 4.067 -6.156 1.00 82.75 105 LEU A C 1
ATOM 830 O O . LEU A 1 105 ? 12.424 5.004 -5.838 1.00 82.75 105 LEU A O 1
ATOM 834 N N . MET A 1 106 ? 12.787 2.802 -5.942 1.00 79.56 106 MET A N 1
ATOM 835 C CA . MET A 1 106 ? 11.526 2.437 -5.289 1.00 79.56 106 MET A CA 1
ATOM 836 C C . MET A 1 106 ? 11.447 2.943 -3.847 1.00 79.56 106 MET A C 1
ATOM 838 O O . MET A 1 106 ? 10.402 3.453 -3.442 1.00 79.56 106 MET A O 1
ATOM 842 N N . LYS A 1 107 ? 12.540 2.845 -3.077 1.00 74.88 107 LYS A N 1
ATOM 843 C CA . LYS A 1 107 ? 12.603 3.363 -1.699 1.00 74.88 107 LYS A CA 1
ATOM 844 C C . LYS A 1 107 ? 12.411 4.881 -1.644 1.00 74.88 107 LYS A C 1
ATOM 846 O O . LYS A 1 107 ? 11.791 5.376 -0.708 1.00 74.88 107 LYS A O 1
ATOM 851 N N . THR A 1 108 ? 12.942 5.611 -2.626 1.00 73.12 108 THR A N 1
ATOM 852 C CA . THR A 1 108 ? 12.953 7.085 -2.643 1.00 73.12 108 THR A CA 1
ATOM 853 C C . THR A 1 108 ? 11.731 7.709 -3.318 1.00 73.12 108 THR A C 1
ATOM 855 O O . THR A 1 108 ? 11.194 8.692 -2.814 1.00 73.12 108 THR A O 1
ATOM 858 N N . GLN A 1 109 ? 11.266 7.161 -4.445 1.00 66.06 109 GLN A N 1
ATOM 859 C CA . GLN A 1 109 ? 10.127 7.706 -5.197 1.00 66.06 109 GLN A CA 1
ATOM 860 C C . GLN A 1 109 ? 8.790 7.405 -4.548 1.00 66.06 109 GLN A C 1
ATOM 862 O O . GLN A 1 109 ? 7.815 8.135 -4.741 1.00 66.06 109 GLN A O 1
ATOM 867 N N . ALA A 1 110 ? 8.727 6.349 -3.755 1.00 58.53 110 ALA A N 1
ATOM 868 C CA . ALA A 1 110 ? 7.543 6.080 -2.991 1.00 58.53 110 ALA A CA 1
ATOM 869 C C . ALA A 1 110 ? 7.557 6.886 -1.690 1.00 58.53 110 ALA A C 1
ATOM 871 O O . ALA A 1 110 ? 7.781 6.387 -0.592 1.00 58.53 110 ALA A O 1
ATOM 872 N N . ALA A 1 111 ? 7.320 8.183 -1.854 1.00 42.72 111 ALA A N 1
ATOM 873 C CA . ALA A 1 111 ? 7.182 9.154 -0.778 1.00 42.72 111 ALA A CA 1
ATOM 874 C C . ALA A 1 111 ? 5.882 8.973 0.040 1.00 42.72 111 ALA A C 1
ATOM 876 O O . ALA A 1 111 ? 5.701 9.635 1.059 1.00 42.72 111 ALA A O 1
ATOM 877 N N . ALA A 1 112 ? 4.984 8.066 -0.366 1.00 46.25 112 ALA A N 1
ATOM 878 C CA . ALA A 1 112 ? 3.947 7.518 0.506 1.00 46.25 112 ALA A CA 1
ATOM 879 C C . ALA A 1 112 ? 4.556 6.339 1.276 1.00 46.25 112 ALA A C 1
ATOM 881 O O . ALA A 1 112 ? 5.222 5.523 0.642 1.00 46.25 112 ALA A O 1
ATOM 882 N N . PRO A 1 113 ? 4.361 6.214 2.600 1.00 47.75 113 PRO A N 1
ATOM 883 C CA . PRO A 1 113 ? 5.089 5.256 3.425 1.00 47.75 113 PRO A CA 1
ATOM 884 C C . PRO A 1 113 ? 4.909 3.819 2.909 1.00 47.75 113 PRO A C 1
ATOM 886 O O . PRO A 1 113 ? 3.960 3.127 3.270 1.00 47.75 113 PRO A O 1
ATOM 889 N N . ILE A 1 114 ? 5.853 3.343 2.089 1.00 48.38 114 ILE A N 1
ATOM 890 C CA . ILE A 1 114 ? 5.850 1.981 1.532 1.00 48.38 114 ILE A CA 1
ATOM 891 C C . ILE A 1 114 ? 5.964 0.917 2.621 1.00 48.38 114 ILE A C 1
ATOM 893 O O . ILE A 1 114 ? 5.651 -0.248 2.406 1.00 48.38 114 ILE A O 1
ATOM 897 N N . HIS A 1 115 ? 6.382 1.282 3.824 1.00 49.72 115 HIS A N 1
ATOM 898 C CA . HIS A 1 115 ? 6.983 0.301 4.712 1.00 49.72 115 HIS A CA 1
ATOM 899 C C . HIS A 1 115 ? 6.303 0.099 6.060 1.00 49.72 115 HIS A C 1
ATOM 901 O O . HIS A 1 115 ? 6.772 -0.740 6.828 1.00 49.72 115 HIS A O 1
ATOM 907 N N . ILE A 1 116 ? 5.195 0.783 6.364 1.00 46.38 116 ILE A N 1
ATOM 908 C CA . ILE A 1 116 ? 4.641 0.721 7.727 1.00 46.38 116 ILE A CA 1
ATOM 909 C C . ILE A 1 116 ? 3.989 -0.639 8.006 1.00 46.38 116 ILE A C 1
ATOM 911 O O . ILE A 1 116 ? 4.282 -1.241 9.035 1.00 46.38 116 ILE A O 1
ATOM 915 N N . PHE A 1 117 ? 3.186 -1.195 7.092 1.00 46.47 117 PHE A N 1
ATOM 916 C CA . PHE A 1 117 ? 2.493 -2.452 7.394 1.00 46.47 117 PHE A CA 1
ATOM 917 C C . PHE A 1 117 ? 3.399 -3.683 7.312 1.00 46.47 117 PHE A C 1
ATOM 919 O O . PHE A 1 117 ? 3.363 -4.518 8.212 1.00 46.47 117 PHE A O 1
ATOM 926 N N . TRP A 1 118 ? 4.250 -3.797 6.285 1.00 47.97 118 TRP A N 1
ATOM 927 C CA . TRP A 1 118 ? 5.083 -4.994 6.125 1.00 47.97 118 TRP A CA 1
ATOM 928 C C . TRP A 1 118 ? 6.172 -5.080 7.201 1.00 47.97 118 TRP A C 1
ATOM 930 O O . TRP A 1 118 ? 6.385 -6.156 7.751 1.00 47.97 118 TRP A O 1
ATOM 940 N N . MET A 1 119 ? 6.781 -3.955 7.610 1.00 44.94 119 MET A N 1
ATOM 941 C CA . MET A 1 119 ? 7.729 -3.966 8.733 1.00 44.94 119 MET A CA 1
ATOM 942 C C . MET A 1 119 ? 7.052 -4.122 10.095 1.00 44.94 119 MET A C 1
ATOM 944 O O . MET A 1 119 ? 7.615 -4.811 10.940 1.00 44.94 119 MET A O 1
ATOM 948 N N . ALA A 1 120 ? 5.869 -3.542 10.334 1.00 47.94 120 ALA A N 1
ATOM 949 C CA . ALA A 1 120 ? 5.145 -3.738 11.595 1.00 47.94 120 ALA A CA 1
ATOM 950 C C . ALA A 1 120 ? 4.609 -5.174 11.737 1.00 47.94 120 ALA A C 1
ATOM 952 O O . ALA A 1 120 ? 4.668 -5.748 12.827 1.00 47.94 120 ALA A O 1
ATOM 953 N N . LEU A 1 121 ? 4.148 -5.782 10.636 1.00 51.94 121 LEU A N 1
ATOM 954 C CA . LEU A 1 121 ? 3.726 -7.181 10.586 1.00 51.94 121 LEU A CA 1
ATOM 955 C C . LEU A 1 121 ? 4.926 -8.117 10.759 1.00 51.94 121 LEU A C 1
ATOM 957 O O . LEU A 1 121 ? 4.866 -8.997 11.608 1.00 51.94 121 LEU A O 1
ATOM 961 N N . ILE A 1 122 ? 6.033 -7.903 10.036 1.00 54.09 122 ILE A N 1
ATOM 962 C CA . ILE A 1 122 ? 7.268 -8.680 10.212 1.00 54.09 122 ILE A CA 1
ATOM 963 C C . ILE A 1 122 ? 7.815 -8.494 11.629 1.00 54.09 122 ILE A C 1
ATOM 965 O O . ILE A 1 122 ? 8.130 -9.485 12.265 1.00 54.09 122 ILE A O 1
ATOM 969 N N . ARG A 1 123 ? 7.868 -7.280 12.191 1.00 46.03 123 ARG A N 1
ATOM 970 C CA . ARG A 1 123 ? 8.289 -7.078 13.590 1.00 46.03 123 ARG A CA 1
ATOM 971 C C . ARG A 1 123 ? 7.365 -7.777 14.579 1.00 46.03 123 ARG A C 1
ATOM 973 O O . ARG A 1 123 ? 7.869 -8.411 15.495 1.00 46.03 123 ARG A O 1
ATOM 980 N N . SER A 1 124 ? 6.046 -7.704 14.402 1.00 52.12 124 SER A N 1
ATOM 981 C CA . SER A 1 124 ? 5.092 -8.385 15.290 1.00 52.12 124 SER A CA 1
ATOM 982 C C . SER A 1 124 ? 5.155 -9.910 15.159 1.00 52.12 124 SER A C 1
ATOM 984 O O . SER A 1 124 ? 5.081 -10.611 16.165 1.00 52.12 124 SER A O 1
ATOM 986 N N . LEU A 1 125 ? 5.330 -10.434 13.941 1.00 43.19 125 LEU A N 1
ATOM 987 C CA . LEU A 1 125 ? 5.491 -11.866 13.672 1.00 43.19 125 LEU A CA 1
ATOM 988 C C . LEU A 1 125 ? 6.854 -12.380 14.163 1.00 43.19 125 LEU A C 1
ATOM 990 O O . LEU A 1 125 ? 6.906 -13.409 14.829 1.00 43.19 125 LEU A O 1
ATOM 994 N N . LEU A 1 126 ? 7.945 -11.649 13.919 1.00 43.69 126 LEU A N 1
ATOM 995 C CA . LEU A 1 126 ? 9.297 -11.991 14.377 1.00 43.69 126 LEU A CA 1
ATOM 996 C C . LEU A 1 126 ? 9.456 -11.841 15.896 1.00 43.69 126 LEU A C 1
ATOM 998 O O . LEU A 1 126 ? 10.152 -12.648 16.503 1.00 43.69 126 LEU A O 1
ATOM 1002 N N . ALA A 1 127 ? 8.784 -10.877 16.533 1.00 50.12 127 ALA A N 1
ATOM 1003 C CA . ALA A 1 127 ? 8.737 -10.772 17.994 1.00 50.12 127 ALA A CA 1
ATOM 1004 C C . ALA A 1 127 ? 7.968 -11.939 18.641 1.00 50.12 127 ALA A C 1
ATOM 1006 O O . ALA A 1 127 ? 8.256 -12.312 19.777 1.00 50.12 127 ALA A O 1
ATOM 1007 N N . GLY A 1 128 ? 7.009 -12.537 17.922 1.00 42.16 128 GLY A N 1
ATOM 1008 C CA . GLY A 1 128 ? 6.369 -13.795 18.315 1.00 42.16 128 GLY A CA 1
ATOM 1009 C C . GLY A 1 128 ? 7.268 -15.016 18.092 1.00 42.16 128 GLY A C 1
ATOM 1010 O O . GLY A 1 128 ? 7.322 -15.902 18.942 1.00 42.16 128 GLY A O 1
ATOM 1011 N N . TYR A 1 129 ? 8.020 -15.042 16.988 1.00 34.88 129 TYR A N 1
ATOM 1012 C CA . TYR A 1 129 ? 8.933 -16.138 16.645 1.00 34.88 129 TYR A CA 1
ATOM 1013 C C . TYR A 1 129 ? 10.193 -16.191 17.522 1.00 34.88 129 TYR A C 1
ATOM 1015 O O . TYR A 1 129 ? 10.650 -17.285 17.843 1.00 34.88 129 TYR A O 1
ATOM 1023 N N . SER A 1 130 ? 10.743 -15.053 17.968 1.00 32.41 130 SER A N 1
ATOM 1024 C CA . SER A 1 130 ? 11.958 -15.063 18.802 1.00 32.41 130 SER A CA 1
ATOM 1025 C C . SER A 1 130 ? 11.733 -15.699 20.177 1.00 32.41 130 SER A C 1
ATOM 1027 O O . SER A 1 130 ? 12.638 -16.345 20.697 1.00 32.41 130 SER A O 1
ATOM 1029 N N . LYS A 1 131 ? 10.516 -15.610 20.733 1.00 37.22 131 LYS A N 1
ATOM 1030 C CA . LYS A 1 131 ? 10.153 -16.324 21.969 1.00 37.22 131 LYS A CA 1
ATOM 1031 C C . LYS A 1 131 ? 10.039 -17.835 21.773 1.00 37.22 131 LYS A C 1
ATOM 1033 O O . LYS A 1 131 ? 10.396 -18.574 22.674 1.00 37.22 131 LYS A O 1
ATOM 1038 N N . SER A 1 132 ? 9.607 -18.300 20.600 1.00 32.78 132 SER A N 1
ATOM 1039 C CA . SER A 1 132 ? 9.472 -19.736 20.318 1.00 32.78 132 SER A CA 1
ATOM 1040 C C . SER A 1 132 ? 10.812 -20.450 20.101 1.00 32.78 132 SER A C 1
ATOM 1042 O O . SER A 1 132 ? 10.865 -21.663 20.280 1.00 32.78 132 SER A O 1
ATOM 1044 N N . CYS A 1 133 ? 11.871 -19.745 19.689 1.00 28.19 133 CYS A N 1
ATOM 1045 C CA . CYS A 1 133 ? 13.184 -20.360 19.451 1.00 28.19 133 CYS A CA 1
ATOM 1046 C C . CYS A 1 133 ? 14.076 -20.415 20.701 1.00 28.19 133 CYS A C 1
ATOM 1048 O O . CYS A 1 133 ? 14.991 -21.231 20.735 1.00 28.19 133 CYS A O 1
ATOM 1050 N N . CYS A 1 134 ? 13.832 -19.589 21.723 1.00 31.28 134 CYS A N 1
ATOM 1051 C CA . CYS A 1 134 ? 14.630 -19.613 22.955 1.00 31.28 134 CYS A CA 1
ATOM 1052 C C . CYS A 1 134 ? 14.197 -20.690 23.964 1.00 31.28 134 CYS A C 1
ATOM 1054 O O . CYS A 1 134 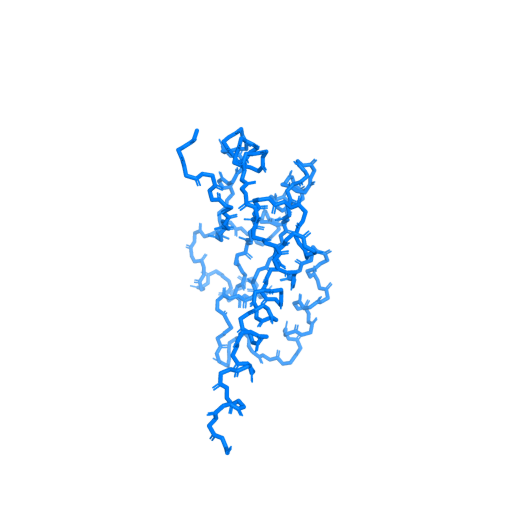? 14.940 -20.941 24.904 1.00 31.28 134 CYS A O 1
ATOM 1056 N N . ASP A 1 135 ? 13.063 -21.361 23.748 1.00 34.91 135 ASP A N 1
ATOM 1057 C CA . ASP A 1 135 ? 12.604 -22.482 24.587 1.00 34.91 135 ASP A CA 1
ATOM 1058 C C . ASP A 1 135 ? 13.046 -23.861 24.037 1.00 34.91 135 ASP A C 1
ATOM 1060 O O . ASP A 1 135 ? 12.547 -24.901 24.463 1.00 34.91 135 ASP A O 1
ATOM 1064 N N . PHE A 1 136 ? 13.982 -23.878 23.079 1.00 35.09 136 PHE A N 1
ATOM 1065 C CA . PHE A 1 136 ? 14.569 -25.088 22.484 1.00 35.09 136 PHE A CA 1
ATOM 1066 C C . PHE A 1 136 ? 16.102 -24.994 22.340 1.00 35.09 136 PHE A C 1
ATOM 1068 O O . PHE A 1 136 ? 16.676 -25.443 21.344 1.00 35.09 136 PHE A O 1
ATOM 1075 N N . GLN A 1 137 ? 16.774 -24.423 23.344 1.00 35.12 137 GLN A N 1
ATOM 1076 C CA . GLN A 1 137 ? 18.213 -24.607 23.570 1.00 35.12 137 GLN A CA 1
ATOM 1077 C C . GLN A 1 137 ? 18.484 -25.076 24.994 1.00 35.12 137 GLN A C 1
ATOM 1079 O O . GLN A 1 137 ? 17.859 -24.522 25.924 1.00 35.12 137 GLN A O 1
#

Secondary structure (DSSP, 8-state):
--S---EEEEESSSGGGGGHHHHHHHHHH----HHHHTT-S-SEEEEEEES-S-HHHHHHHTTT---HHHHHHHHHHHHHTT-EEEEEE----TTTT--HHHHHHHHHH-TTTTTHHHHHHHHHHHHHHHHHHTT--

Solvent-accessible surface area (backbone atoms only — not comparable to full-atom values): 7972 Å² total; per-residue (Å²): 133,93,79,38,61,54,48,76,47,77,39,58,63,78,62,66,76,80,43,48,70,60,47,51,53,39,32,76,57,25,59,69,51,79,82,44,53,82,79,40,95,56,23,33,35,43,32,34,51,38,47,56,89,50,65,73,58,33,57,68,77,44,67,90,48,62,55,70,68,56,49,48,55,46,41,51,54,41,41,75,71,70,41,51,40,27,41,38,80,43,62,67,37,86,94,76,36,60,50,70,67,54,49,52,46,53,66,64,72,44,78,43,63,52,52,62,65,63,51,52,48,48,50,57,52,48,62,55,47,58,62,66,58,66,79,74,116

pLDDT: mean 79.45, std 19.27, range [28.19, 95.62]

Radius of gyration: 16.91 Å; Cα contacts (8 Å, |Δi|>4): 161; chains: 1; bounding box: 40×38×45 Å

Nearest PDB structures (foldseek):
  4fhd-assembly1_A  TM=7.599E-01  e=1.894E-01  Geobacillus thermodenitrificans NG80-2
  1tv7-assembly1_B  TM=7.609E-01  e=8.739E-01  Staphylococcus aureus
  6q2q-assembly2_B  TM=8.121E-01  e=5.263E+00  Mus musculus
  1q0t-assembly1_B  TM=4.069E-01  e=8.958E+00  Tequatrovirus T4

Sequence (137 aa):
MRYKFPVHVLTESKLTLRGLDLLKEIDKNAILSANLKSELKSGVIISFSISTLDKKLAEILQLRAPALRERSENMEKNSEESFLTGACYIPVLPFLSDTEEQLELMKTQAAAPIHIFWMALIRSLLAGYSKSCCDFQ

Mean predicted aligned error: 8.54 Å

Foldseek 3Di:
DPPQAQDEAEELALCCVVCLVVLVVSFVRHDDDPLVVVQDPTSYEYEYEDQFPDPVLCCVPPPPGDDPVSVVVSQVVVVVSVHLYWYENPPPDPPRQPDPVRVVCRVPVRPRPRPRVVVSVCCVVVVVVVVVVVVPD